Protein AF-A0A3D3NI13-F1 (afdb_monomer)

Nearest PDB structures (foldseek):
  4c48-assembly1_A-2  TM=9.267E-01  e=9.816E-11  Escherichia coli K-12
  5enq-assembly1_B  TM=9.379E-01  e=1.480E-10  Escherichia coli K-12
  6zoa-assembly1_B  TM=9.502E-01  e=2.085E-10  Escherichia coli K-12
  5eno-assembly1_C  TM=9.251E-01  e=1.382E-10  Escherichia coli K-12
  7b8s-assembly1_B  TM=9.243E-01  e=1.291E-10  Escherichia coli K-12

Foldseek 3Di:
DKDKAFAVVLCVVVVHDPVLLVVLLDVQQAQDQPAKDQPPPDDPPRPDIGRDGDDHGDDDQVSQQQRWSDQDPVRDTDGSVRGIDMDDDDPDPPDFDDDPNDTDDD

Structure (mmCIF, N/CA/C/O backbone):
data_AF-A0A3D3NI13-F1
#
_entry.id   AF-A0A3D3NI13-F1
#
loop_
_atom_site.group_PDB
_atom_site.id
_atom_site.type_symbol
_atom_site.label_atom_id
_atom_site.label_alt_id
_atom_site.label_comp_id
_atom_site.label_asym_id
_atom_site.label_entity_id
_atom_site.label_seq_id
_atom_site.pdbx_PDB_ins_code
_atom_site.Cartn_x
_atom_site.Cartn_y
_atom_site.Cartn_z
_atom_site.occupancy
_atom_site.B_iso_or_equiv
_atom_site.auth_seq_id
_atom_site.auth_comp_id
_atom_site.auth_asym_id
_atom_site.auth_atom_id
_atom_site.pdbx_PDB_model_num
ATOM 1 N N . ALA A 1 1 ? 14.175 -2.062 7.062 1.00 68.06 1 ALA A N 1
ATOM 2 C CA . ALA A 1 1 ? 13.181 -1.159 6.443 1.00 68.06 1 ALA A CA 1
ATOM 3 C C . ALA A 1 1 ? 12.490 -1.888 5.295 1.00 68.06 1 ALA A C 1
ATOM 5 O O . ALA A 1 1 ? 13.132 -2.713 4.651 1.00 68.06 1 ALA A O 1
ATOM 6 N N . MET A 1 2 ? 11.207 -1.613 5.044 1.00 80.44 2 MET A N 1
ATOM 7 C CA . MET A 1 2 ? 10.461 -2.248 3.951 1.00 80.44 2 MET A CA 1
ATOM 8 C C . MET A 1 2 ? 10.820 -1.600 2.608 1.00 80.44 2 MET A C 1
ATOM 10 O O . MET A 1 2 ? 10.839 -0.373 2.498 1.00 80.44 2 MET A O 1
ATOM 14 N N . ARG A 1 3 ? 11.123 -2.413 1.592 1.00 83.12 3 ARG A N 1
ATOM 15 C CA . ARG A 1 3 ? 11.368 -1.960 0.216 1.00 83.12 3 ARG A CA 1
ATOM 16 C C . ARG A 1 3 ? 10.257 -2.460 -0.692 1.00 83.12 3 ARG A C 1
ATOM 18 O O . ARG A 1 3 ? 9.932 -3.642 -0.652 1.00 83.12 3 ARG A O 1
ATOM 25 N N . LEU A 1 4 ? 9.710 -1.567 -1.516 1.00 86.50 4 LEU A N 1
ATOM 26 C CA . LEU A 1 4 ? 8.738 -1.889 -2.559 1.00 86.50 4 LEU A CA 1
ATOM 27 C C . LEU A 1 4 ? 9.385 -1.646 -3.926 1.00 86.50 4 LEU A C 1
ATOM 29 O O . LEU A 1 4 ? 9.646 -0.506 -4.305 1.00 86.50 4 LEU A O 1
ATOM 33 N N . TRP A 1 5 ? 9.630 -2.722 -4.663 1.00 90.38 5 TRP A N 1
ATOM 34 C CA . TRP A 1 5 ? 10.131 -2.706 -6.032 1.00 90.38 5 TRP A CA 1
ATOM 35 C C . TRP A 1 5 ? 8.953 -2.834 -6.994 1.00 90.38 5 TRP A C 1
ATOM 37 O O . TRP A 1 5 ? 8.425 -3.926 -7.203 1.00 90.38 5 TRP A O 1
ATOM 47 N N . VAL A 1 6 ? 8.507 -1.712 -7.550 1.00 90.88 6 VAL A N 1
ATOM 48 C CA . VAL A 1 6 ? 7.362 -1.675 -8.470 1.00 90.88 6 VAL A CA 1
ATOM 49 C C . VAL A 1 6 ? 7.698 -2.289 -9.832 1.00 90.88 6 VAL A C 1
ATOM 51 O O . VAL A 1 6 ? 8.834 -2.212 -10.293 1.00 90.88 6 VAL A O 1
ATOM 54 N N . LYS A 1 7 ? 6.692 -2.879 -10.481 1.00 92.88 7 LYS A N 1
ATOM 55 C CA . LYS A 1 7 ? 6.740 -3.455 -11.830 1.00 92.88 7 LYS A CA 1
ATOM 56 C C . LYS A 1 7 ? 6.063 -2.487 -12.814 1.00 92.88 7 LYS A C 1
ATOM 58 O O . LYS A 1 7 ? 4.831 -2.457 -12.868 1.00 92.88 7 LYS A O 1
ATOM 63 N N . PRO A 1 8 ? 6.815 -1.659 -13.567 1.00 90.31 8 PRO A N 1
ATOM 64 C CA . PRO A 1 8 ? 6.231 -0.600 -14.398 1.00 90.31 8 PRO A CA 1
ATOM 65 C C . PRO A 1 8 ? 5.269 -1.121 -15.473 1.00 90.31 8 PRO A C 1
ATOM 67 O O . PRO A 1 8 ? 4.284 -0.465 -15.801 1.00 90.31 8 PRO A O 1
ATOM 70 N N . ASP A 1 9 ? 5.523 -2.323 -15.986 1.00 92.00 9 ASP A N 1
ATOM 71 C CA . ASP A 1 9 ? 4.677 -3.020 -16.951 1.00 92.00 9 ASP A CA 1
ATOM 72 C C . ASP A 1 9 ? 3.284 -3.344 -16.385 1.00 92.00 9 ASP A C 1
ATOM 74 O O . ASP A 1 9 ? 2.281 -3.161 -17.073 1.00 92.00 9 ASP A O 1
ATOM 78 N N . GLN A 1 10 ? 3.205 -3.786 -15.126 1.00 91.69 10 GLN A N 1
ATOM 79 C CA . GLN A 1 10 ? 1.933 -4.090 -14.458 1.00 91.69 10 GLN A CA 1
ATOM 80 C C . GLN A 1 10 ? 1.170 -2.815 -14.103 1.00 91.69 10 GLN A C 1
ATOM 82 O O . GLN A 1 10 ? -0.046 -2.752 -14.272 1.00 91.69 10 GLN A O 1
ATOM 87 N N . LEU A 1 11 ? 1.892 -1.776 -13.676 1.00 90.81 11 LEU A N 1
ATOM 88 C CA . LEU A 1 11 ? 1.310 -0.464 -13.401 1.00 90.81 11 LEU A CA 1
ATOM 89 C C . LEU A 1 11 ? 0.656 0.142 -14.643 1.00 90.81 11 LEU A C 1
ATOM 91 O O . LEU A 1 11 ? -0.481 0.602 -14.566 1.00 90.81 11 LEU A O 1
ATOM 95 N N . ALA A 1 12 ? 1.331 0.076 -15.793 1.00 90.12 12 ALA A N 1
ATOM 96 C CA . ALA A 1 12 ? 0.781 0.558 -17.056 1.00 90.12 12 ALA A CA 1
ATOM 97 C C . ALA A 1 12 ? -0.466 -0.235 -17.485 1.00 90.12 12 ALA A C 1
ATOM 99 O O . ALA A 1 12 ? -1.458 0.361 -17.896 1.00 90.12 12 ALA A O 1
ATOM 100 N N . LYS A 1 13 ? -0.453 -1.569 -17.343 1.00 89.31 13 LYS A N 1
ATOM 101 C CA . LYS A 1 13 ? -1.596 -2.436 -17.693 1.00 89.31 13 LYS A CA 1
ATOM 102 C C . LYS A 1 13 ? -2.833 -2.182 -16.837 1.00 89.31 13 LYS A C 1
ATOM 104 O O . LYS A 1 13 ? -3.947 -2.250 -17.342 1.00 89.31 13 LYS A O 1
ATOM 109 N N . LEU A 1 14 ? -2.635 -1.911 -15.550 1.00 88.00 14 LEU A N 1
ATOM 110 C CA . LEU A 1 14 ? -3.718 -1.696 -14.587 1.00 88.00 14 LEU A CA 1
ATOM 111 C C . LEU A 1 14 ? -4.068 -0.211 -14.416 1.00 88.00 14 LEU A C 1
ATOM 113 O O . LEU A 1 14 ? -4.935 0.128 -13.610 1.00 88.00 14 LEU A O 1
ATOM 117 N N . ASN A 1 15 ? -3.408 0.673 -15.172 1.00 89.00 15 ASN A N 1
ATOM 118 C CA . ASN A 1 15 ? -3.535 2.122 -15.064 1.00 89.00 15 ASN A CA 1
ATOM 119 C C . ASN A 1 15 ? -3.410 2.596 -13.601 1.00 89.00 15 ASN A C 1
ATOM 121 O O . ASN A 1 15 ? -4.292 3.274 -13.070 1.00 89.00 15 ASN A O 1
ATOM 125 N N . ILE A 1 16 ? -2.360 2.132 -12.919 1.00 89.75 16 ILE A N 1
ATOM 126 C CA . ILE A 1 16 ? -2.041 2.480 -11.529 1.00 89.75 16 ILE A CA 1
ATOM 127 C C . ILE A 1 16 ? -0.825 3.391 -11.527 1.00 89.75 16 ILE A C 1
ATOM 129 O O . ILE A 1 16 ? 0.204 3.082 -12.128 1.00 89.75 16 ILE A O 1
ATOM 133 N N . THR A 1 17 ? -0.926 4.503 -10.809 1.00 90.50 17 THR A N 1
ATOM 134 C CA . THR A 1 17 ? 0.165 5.469 -10.690 1.00 90.50 17 THR A CA 1
ATOM 135 C C . THR A 1 17 ? 0.981 5.269 -9.408 1.00 90.50 17 THR A C 1
ATOM 137 O O . THR A 1 17 ? 0.510 4.718 -8.414 1.00 90.50 17 THR A O 1
ATOM 140 N N . ILE A 1 18 ? 2.232 5.741 -9.399 1.00 89.44 18 ILE A N 1
ATOM 141 C CA . ILE A 1 18 ? 3.093 5.689 -8.203 1.00 89.44 18 ILE A CA 1
ATOM 142 C C . ILE A 1 18 ? 2.472 6.425 -6.995 1.00 89.44 18 ILE A C 1
ATOM 144 O O . ILE A 1 18 ? 2.513 5.865 -5.897 1.00 89.44 18 ILE A O 1
ATOM 148 N N . PRO A 1 19 ? 1.861 7.621 -7.146 1.00 90.75 19 PRO A N 1
ATOM 149 C CA . PRO A 1 19 ? 1.190 8.295 -6.035 1.00 90.75 19 PRO A CA 1
ATOM 150 C C . PRO A 1 19 ? 0.066 7.472 -5.398 1.00 90.75 19 PRO A C 1
ATOM 152 O O . PRO A 1 19 ? -0.090 7.515 -4.180 1.00 90.75 19 PRO A O 1
ATOM 155 N N . GLU A 1 20 ? -0.682 6.685 -6.178 1.00 89.12 20 GLU A N 1
ATOM 156 C CA . GLU A 1 20 ? -1.719 5.798 -5.632 1.00 89.12 20 GLU A CA 1
ATOM 157 C C . GLU A 1 20 ? -1.128 4.730 -4.709 1.00 89.12 20 GLU A C 1
ATOM 159 O O . GLU A 1 20 ? -1.668 4.485 -3.633 1.00 89.12 20 GLU A O 1
ATOM 164 N N . ILE A 1 21 ? 0.016 4.147 -5.079 1.00 89.44 21 ILE A N 1
ATOM 165 C CA . ILE A 1 21 ? 0.709 3.154 -4.246 1.00 89.44 21 ILE A CA 1
ATOM 166 C C . ILE A 1 21 ? 1.177 3.787 -2.937 1.00 89.44 21 ILE A C 1
ATOM 168 O O . ILE A 1 21 ? 0.968 3.222 -1.866 1.00 89.44 21 ILE A O 1
ATOM 172 N N . ILE A 1 22 ? 1.788 4.972 -3.013 1.00 88.56 22 ILE A N 1
ATOM 173 C CA . ILE A 1 22 ? 2.272 5.695 -1.831 1.00 88.56 22 ILE A CA 1
ATOM 174 C C . ILE A 1 22 ? 1.106 6.018 -0.891 1.00 88.56 22 ILE A C 1
ATOM 176 O O . ILE A 1 22 ? 1.202 5.770 0.311 1.00 88.56 22 ILE A O 1
ATOM 180 N N . ASN A 1 23 ? -0.006 6.521 -1.431 1.00 89.69 23 ASN A N 1
ATOM 181 C CA . ASN A 1 23 ? -1.198 6.824 -0.644 1.00 89.69 23 ASN A CA 1
ATOM 182 C C . ASN A 1 23 ? -1.784 5.569 0.004 1.00 89.69 23 ASN A C 1
ATOM 184 O O . ASN A 1 23 ? -2.018 5.571 1.208 1.00 89.69 23 ASN A O 1
ATOM 188 N N . ALA A 1 24 ? -1.955 4.483 -0.751 1.00 89.00 24 ALA A N 1
ATOM 189 C CA . ALA A 1 24 ? -2.491 3.234 -0.220 1.00 89.00 24 ALA A CA 1
ATOM 190 C C . ALA A 1 24 ? -1.633 2.678 0.925 1.00 89.00 24 ALA A C 1
ATOM 192 O O . ALA A 1 24 ? -2.173 2.282 1.960 1.00 89.00 24 ALA A O 1
ATOM 193 N N . VAL A 1 25 ? -0.304 2.709 0.772 1.00 87.31 25 VAL A N 1
ATOM 194 C CA . VAL A 1 25 ? 0.626 2.296 1.828 1.00 87.31 25 VAL A CA 1
ATOM 195 C C . VAL A 1 25 ? 0.498 3.203 3.046 1.00 87.31 25 VAL A C 1
ATOM 197 O O . VAL A 1 25 ? 0.366 2.692 4.150 1.00 87.31 25 VAL A O 1
ATOM 200 N N . ASN A 1 26 ? 0.478 4.524 2.880 1.00 84.94 26 ASN A N 1
ATOM 201 C CA . ASN A 1 26 ? 0.363 5.446 4.012 1.00 84.94 26 ASN A CA 1
ATOM 202 C C . ASN A 1 26 ? -0.971 5.309 4.760 1.00 84.94 26 ASN A C 1
ATOM 204 O O . ASN A 1 26 ? -0.990 5.382 5.985 1.00 84.94 26 ASN A O 1
ATOM 208 N N . THR A 1 27 ? -2.077 5.088 4.046 1.00 83.62 27 THR A N 1
ATOM 209 C CA . THR A 1 27 ? -3.408 4.946 4.649 1.00 83.62 27 THR A CA 1
ATOM 210 C C . THR A 1 27 ? -3.578 3.617 5.384 1.00 83.62 27 THR A C 1
ATOM 212 O O . THR A 1 27 ? -4.183 3.593 6.451 1.00 83.62 27 THR A O 1
ATOM 215 N N . GLN A 1 28 ? -3.053 2.515 4.841 1.00 83.38 28 GLN A N 1
ATOM 216 C CA . GLN A 1 28 ? -3.232 1.175 5.422 1.00 83.38 28 GLN A CA 1
ATOM 217 C C . GLN A 1 28 ? -2.097 0.762 6.370 1.00 83.38 28 GLN A C 1
ATOM 219 O O . GLN A 1 28 ? -2.264 -0.168 7.151 1.00 83.38 28 GLN A O 1
ATOM 224 N N . ASN A 1 29 ? -0.965 1.470 6.353 1.00 79.75 29 ASN A N 1
ATOM 225 C CA . ASN A 1 29 ? 0.130 1.326 7.315 1.00 79.75 29 ASN A CA 1
ATOM 226 C C . ASN A 1 29 ? 0.090 2.430 8.393 1.00 79.75 29 ASN A C 1
ATOM 228 O O . ASN A 1 29 ? 1.126 2.961 8.806 1.00 79.75 29 ASN A O 1
ATOM 232 N N . ALA A 1 30 ? -1.110 2.824 8.815 1.00 69.12 30 ALA A N 1
ATOM 233 C CA . ALA A 1 30 ? -1.319 3.847 9.830 1.00 69.12 30 ALA A CA 1
ATOM 234 C C . ALA A 1 30 ? -1.590 3.219 11.202 1.00 69.12 30 ALA A C 1
ATOM 236 O O . ALA A 1 30 ? -2.259 2.196 11.318 1.00 69.12 30 ALA A O 1
ATOM 237 N N . VAL A 1 31 ? -1.093 3.860 12.262 1.00 60.06 31 VAL A N 1
ATOM 238 C CA . VAL A 1 31 ? -1.485 3.518 13.634 1.00 60.06 31 VAL A CA 1
ATOM 239 C C . VAL A 1 31 ? -2.734 4.319 13.955 1.00 60.06 31 VAL A C 1
ATOM 241 O O . VAL A 1 31 ? -2.638 5.506 14.260 1.00 60.06 31 VAL A O 1
ATOM 244 N N . ASN A 1 32 ? -3.896 3.680 13.891 1.00 60.22 32 ASN A N 1
ATOM 245 C CA . ASN A 1 32 ? -5.132 4.302 14.347 1.00 60.22 32 ASN A CA 1
ATOM 246 C C . ASN A 1 32 ? -5.341 3.947 15.824 1.00 60.22 32 ASN A C 1
ATOM 248 O O . ASN A 1 32 ? -5.490 2.773 16.145 1.00 60.22 32 ASN A O 1
ATOM 252 N N . PRO A 1 33 ? -5.343 4.901 16.764 1.00 58.91 33 PRO A N 1
ATOM 253 C CA . PRO A 1 33 ? -5.741 4.592 18.130 1.00 58.91 33 PRO A CA 1
ATOM 254 C C . PRO A 1 33 ? -7.240 4.249 18.146 1.00 58.91 33 PRO A C 1
ATOM 256 O O . PRO A 1 33 ? -8.071 5.092 17.826 1.00 58.91 33 PRO A O 1
ATOM 259 N N . ALA A 1 34 ? -7.594 3.014 18.515 1.00 60.28 34 ALA A N 1
ATOM 260 C CA . ALA A 1 34 ? -8.995 2.578 18.616 1.00 60.28 34 ALA A CA 1
ATOM 261 C C . ALA A 1 34 ? -9.672 2.967 19.946 1.00 60.28 34 ALA A C 1
ATOM 263 O O . ALA A 1 34 ? -10.841 2.654 20.159 1.00 60.28 34 ALA A O 1
ATOM 264 N N . GLY A 1 35 ? -8.964 3.682 20.824 1.00 60.53 35 GLY A N 1
ATOM 265 C CA . GLY A 1 35 ? -9.500 4.155 22.096 1.00 60.53 35 GLY A CA 1
ATOM 266 C C . GLY A 1 35 ? -9.758 3.032 23.103 1.00 60.53 35 GLY A C 1
ATOM 267 O O . GLY A 1 35 ? -9.189 1.941 23.043 1.00 60.53 35 GLY A O 1
ATOM 268 N N . THR A 1 36 ? -10.607 3.327 24.077 1.00 60.78 36 THR A N 1
ATOM 269 C CA . THR A 1 36 ? -10.948 2.443 25.196 1.00 60.78 36 THR A CA 1
ATOM 270 C C . THR A 1 36 ? -12.462 2.317 25.291 1.00 60.78 36 THR A C 1
ATOM 272 O O . THR A 1 36 ? -13.160 3.325 25.384 1.00 60.78 36 THR A O 1
ATOM 275 N N . ILE A 1 37 ? -12.976 1.087 25.292 1.00 64.12 37 ILE A N 1
ATOM 276 C CA . ILE A 1 37 ? -14.385 0.807 25.585 1.00 64.12 37 ILE A CA 1
ATOM 277 C C . ILE A 1 37 ? -14.552 0.876 27.103 1.00 64.12 37 ILE A C 1
ATOM 279 O O . ILE A 1 37 ? -13.851 0.173 27.829 1.00 64.12 37 ILE A O 1
ATOM 283 N N . GLY A 1 38 ? -15.469 1.722 27.576 1.00 58.41 38 GLY A N 1
ATOM 284 C CA . GLY A 1 38 ? -15.735 1.896 29.007 1.00 58.41 38 GLY A CA 1
ATOM 285 C C . GLY A 1 38 ? -14.948 3.024 29.688 1.00 58.41 38 GLY A C 1
ATOM 286 O O . GLY A 1 38 ? -14.980 3.113 30.908 1.00 58.41 38 GLY A O 1
ATOM 287 N N . ALA A 1 39 ? -14.245 3.884 28.938 1.00 58.22 39 ALA A N 1
ATOM 288 C CA . ALA A 1 39 ? -13.629 5.087 29.508 1.00 58.22 39 ALA A CA 1
ATOM 289 C C . ALA A 1 39 ? -14.649 6.220 29.658 1.00 58.22 39 ALA A C 1
ATOM 291 O O . ALA A 1 39 ? -15.501 6.394 28.788 1.00 58.22 39 ALA A O 1
ATOM 292 N N . GLU A 1 40 ? -14.544 6.981 30.750 1.00 61.03 40 GLU A N 1
ATOM 293 C CA . GLU A 1 40 ? -15.465 8.073 31.067 1.00 61.03 40 GLU A CA 1
ATOM 294 C C . GLU A 1 40 ? -15.634 9.074 29.909 1.00 61.03 40 GLU A C 1
ATOM 296 O O . GLU A 1 40 ? -14.660 9.386 29.215 1.00 61.03 40 GLU A O 1
ATOM 301 N N . PRO A 1 41 ? -16.850 9.626 29.722 1.00 59.44 41 PRO A N 1
ATOM 302 C CA . PRO A 1 41 ? -18.048 9.465 30.560 1.00 59.44 41 PRO A CA 1
ATOM 303 C C . PRO A 1 41 ? -18.867 8.204 30.215 1.00 59.44 41 PRO A C 1
ATOM 305 O O . PRO A 1 41 ? -19.264 8.007 29.068 1.00 59.44 41 PRO A O 1
ATOM 308 N N . VAL A 1 42 ? -19.167 7.369 31.221 1.00 65.06 42 VAL A N 1
ATOM 309 C CA . VAL A 1 42 ? -19.947 6.121 31.077 1.00 65.06 42 VAL A CA 1
ATOM 310 C C . VAL A 1 42 ? -21.099 6.043 32.085 1.00 65.06 42 VAL A C 1
ATOM 312 O O . VAL A 1 42 ? -21.021 6.666 33.144 1.00 65.06 42 VAL A O 1
ATOM 315 N N . PRO A 1 43 ? -22.180 5.295 31.787 1.00 69.75 43 PRO A N 1
ATOM 316 C CA . PRO A 1 43 ? -23.275 5.083 32.728 1.00 69.75 43 PRO A CA 1
ATOM 317 C C . PRO A 1 43 ? -22.802 4.398 34.027 1.00 69.75 43 PRO A C 1
ATOM 319 O O . PRO A 1 43 ? -21.912 3.544 33.976 1.00 69.75 43 PRO A O 1
ATOM 322 N 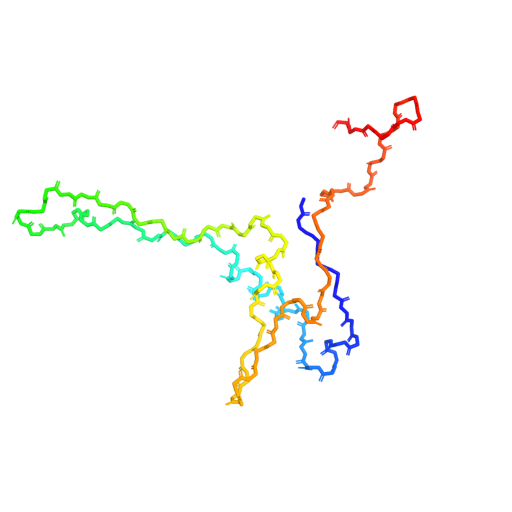N . PRO A 1 44 ? -23.404 4.718 35.188 1.00 60.97 44 PRO A N 1
ATOM 323 C CA . PRO A 1 44 ? -23.094 4.042 36.446 1.00 60.97 44 PRO A CA 1
ATOM 324 C C . PRO A 1 44 ? -23.376 2.532 36.337 1.00 60.97 44 PRO A C 1
ATOM 326 O O . PRO A 1 44 ? -24.465 2.135 35.927 1.00 60.97 44 PRO A O 1
ATOM 329 N N . GLY A 1 45 ? -22.389 1.701 36.696 1.00 66.50 45 GLY A N 1
ATOM 330 C CA . GLY A 1 45 ? -22.452 0.232 36.598 1.00 66.50 45 GLY A CA 1
ATOM 331 C C . GLY A 1 45 ? -21.437 -0.409 35.639 1.00 66.50 45 GLY A C 1
ATOM 332 O O . GLY A 1 45 ? -21.365 -1.632 35.564 1.00 66.50 45 GLY A O 1
ATOM 333 N N . GLN A 1 46 ? -20.635 0.384 34.920 1.00 59.06 46 GLN A N 1
ATOM 334 C CA . GLN A 1 46 ? -19.553 -0.128 34.075 1.00 59.06 46 GLN A CA 1
ATOM 335 C C . GLN A 1 46 ? -18.283 -0.401 34.912 1.00 59.06 46 GLN A C 1
ATOM 337 O O . GLN A 1 46 ? -17.518 0.514 35.193 1.00 59.06 46 GLN A O 1
ATOM 342 N N . GLU A 1 47 ? -18.049 -1.658 35.308 1.00 62.69 47 GLU A N 1
ATOM 343 C CA . GLU A 1 47 ? -16.888 -2.063 36.136 1.00 62.69 47 GLU A CA 1
ATOM 344 C C . GLU A 1 47 ? -15.609 -2.364 35.332 1.00 62.69 47 GLU A C 1
ATOM 346 O O . GLU A 1 47 ? -14.518 -2.441 35.898 1.00 62.69 47 GLU A O 1
ATOM 351 N N . TYR A 1 48 ? -15.722 -2.530 34.009 1.00 57.56 48 TYR A N 1
ATOM 352 C CA . TYR A 1 48 ? -14.614 -2.962 33.156 1.00 57.56 48 TYR A CA 1
ATOM 353 C C . TYR A 1 48 ? -14.325 -1.978 32.020 1.00 57.56 48 TYR A C 1
ATOM 355 O O . TYR A 1 48 ? -15.199 -1.670 31.201 1.00 57.56 48 TYR A O 1
ATOM 363 N N . THR A 1 49 ? -13.057 -1.568 31.939 1.00 58.47 49 THR A N 1
ATOM 364 C CA . THR A 1 49 ? -12.485 -0.789 30.835 1.00 58.47 49 THR A CA 1
ATOM 365 C C . THR A 1 49 ? -11.621 -1.702 29.973 1.00 58.47 49 THR A C 1
ATOM 367 O O . THR A 1 49 ? -10.638 -2.270 30.452 1.00 58.47 49 THR A O 1
ATOM 370 N N . TYR A 1 50 ? -11.946 -1.821 28.687 1.00 64.75 50 TYR A N 1
ATOM 371 C CA . TYR A 1 50 ? -11.155 -2.590 27.726 1.00 64.75 50 TYR A CA 1
ATOM 372 C C . TYR A 1 50 ? -10.444 -1.645 26.760 1.00 64.75 50 TYR A C 1
ATOM 374 O O . TYR A 1 50 ? -11.074 -0.859 26.053 1.00 64.75 50 TYR A O 1
ATOM 382 N N . ALA A 1 51 ? -9.116 -1.733 26.697 1.00 61.72 51 ALA A N 1
ATOM 383 C CA . ALA A 1 51 ? -8.345 -1.036 25.675 1.00 61.72 51 ALA A CA 1
ATOM 384 C C . ALA A 1 51 ? -8.543 -1.729 24.324 1.00 61.72 51 ALA A C 1
ATOM 386 O O . ALA A 1 51 ? -8.173 -2.894 24.159 1.00 61.72 51 ALA A O 1
ATOM 387 N N . VAL A 1 52 ? -9.107 -1.012 23.352 1.00 61.16 52 VAL A N 1
ATOM 388 C CA . VAL A 1 52 ? -9.224 -1.522 21.989 1.00 61.16 52 VAL A CA 1
ATOM 389 C C . VAL A 1 52 ? -7.901 -1.263 21.293 1.00 61.16 52 VAL A C 1
ATOM 391 O O . VAL A 1 52 ? -7.440 -0.128 21.173 1.00 61.16 52 VAL A O 1
ATOM 394 N N . ARG A 1 53 ? -7.263 -2.335 20.831 1.00 59.41 53 ARG A N 1
ATOM 395 C CA . ARG A 1 53 ? -6.074 -2.234 19.987 1.00 59.41 53 ARG A CA 1
ATOM 396 C C . ARG A 1 53 ? -6.527 -2.273 18.536 1.00 59.41 53 ARG A C 1
ATOM 398 O O . ARG A 1 53 ? -7.070 -3.283 18.100 1.00 59.41 53 ARG A O 1
ATOM 405 N N . ALA A 1 54 ? -6.312 -1.188 17.797 1.00 61.72 54 ALA A N 1
ATOM 406 C CA . ALA A 1 54 ? -6.393 -1.268 16.345 1.00 61.72 54 ALA A CA 1
ATOM 407 C C . ALA A 1 54 ? -5.141 -1.955 15.800 1.00 61.72 54 ALA A C 1
ATOM 409 O O . ALA A 1 54 ? -4.095 -1.991 16.458 1.00 61.72 54 ALA A O 1
ATOM 410 N N . GLN A 1 55 ? -5.249 -2.456 14.575 1.00 60.19 55 GLN A N 1
ATOM 411 C CA . GLN A 1 55 ? -4.099 -2.948 13.836 1.00 60.19 55 GLN A CA 1
ATOM 412 C C . GLN A 1 55 ? -3.083 -1.806 13.679 1.00 60.19 55 GLN A C 1
ATOM 414 O O . GLN A 1 55 ? -3.420 -0.722 13.207 1.00 60.19 55 GLN A O 1
ATOM 419 N N . GLY A 1 56 ? -1.872 -2.029 14.193 1.00 65.06 56 GLY A N 1
ATOM 420 C CA . GLY A 1 56 ? -0.780 -1.061 14.151 1.00 65.06 56 GLY A CA 1
ATOM 421 C C . GLY A 1 56 ? -0.088 -1.031 12.789 1.00 65.06 56 GLY A C 1
ATOM 422 O O . GLY A 1 56 ? -0.633 -1.486 11.784 1.00 65.06 56 GLY A O 1
ATOM 423 N N . ARG A 1 57 ? 1.150 -0.520 12.761 1.00 69.00 57 ARG A N 1
ATOM 424 C CA . ARG A 1 57 ? 1.981 -0.584 11.550 1.00 69.00 57 ARG A CA 1
ATOM 425 C C . ARG A 1 57 ? 2.162 -2.037 11.124 1.00 69.00 57 ARG A C 1
ATOM 427 O O . ARG A 1 57 ? 2.341 -2.914 11.963 1.00 69.00 57 ARG A O 1
ATOM 434 N N . LEU A 1 58 ? 2.141 -2.265 9.820 1.00 74.06 58 LEU A N 1
ATOM 435 C CA . LEU A 1 58 ? 2.418 -3.562 9.228 1.00 74.06 58 LEU A CA 1
ATOM 436 C C . LEU A 1 58 ? 3.899 -3.887 9.464 1.00 74.06 58 LEU A C 1
ATOM 438 O O . LEU A 1 58 ? 4.775 -3.055 9.215 1.00 74.06 58 LEU A O 1
ATOM 442 N N . GLU A 1 59 ? 4.176 -5.088 9.963 1.00 70.50 59 GLU A N 1
ATOM 443 C CA . GLU A 1 59 ? 5.538 -5.528 10.300 1.00 70.50 59 GLU A CA 1
ATOM 444 C C . GLU A 1 59 ? 6.081 -6.534 9.275 1.00 70.50 59 GLU A C 1
ATOM 446 O O . GLU A 1 59 ? 7.284 -6.565 9.007 1.00 70.50 59 GLU A O 1
ATOM 451 N N . ASN A 1 60 ? 5.187 -7.301 8.640 1.00 79.69 60 ASN A N 1
ATOM 452 C CA . ASN A 1 60 ? 5.536 -8.415 7.762 1.00 79.69 60 ASN A CA 1
ATOM 453 C C . ASN A 1 60 ? 5.372 -8.069 6.280 1.00 79.69 60 ASN A C 1
ATOM 455 O O . ASN A 1 60 ? 4.476 -7.318 5.891 1.00 79.69 60 ASN A O 1
ATOM 459 N N . VAL A 1 61 ? 6.201 -8.676 5.428 1.00 82.19 61 VAL A N 1
ATOM 460 C CA . VAL A 1 61 ? 6.145 -8.511 3.963 1.00 82.19 61 VAL A CA 1
ATOM 461 C C . VAL A 1 61 ? 4.780 -8.931 3.417 1.00 82.19 61 VAL A C 1
ATOM 463 O O . VAL A 1 61 ? 4.218 -8.273 2.543 1.00 82.19 61 VAL A O 1
ATOM 466 N N . GLU A 1 62 ? 4.224 -10.004 3.970 1.00 83.38 62 GLU A N 1
ATOM 467 C CA . GLU A 1 62 ? 2.932 -10.570 3.600 1.00 83.38 62 GLU A CA 1
ATOM 468 C C . GLU A 1 62 ? 1.796 -9.575 3.834 1.00 83.38 62 GLU A C 1
ATOM 470 O O . GLU A 1 62 ? 0.844 -9.525 3.057 1.00 83.38 62 GLU A O 1
ATOM 475 N N . ASP A 1 63 ? 1.899 -8.765 4.885 1.00 83.12 63 ASP A N 1
ATOM 476 C CA . ASP A 1 63 ? 0.875 -7.789 5.238 1.00 83.12 63 ASP A CA 1
ATOM 477 C C . ASP A 1 63 ? 0.952 -6.553 4.339 1.00 83.12 63 ASP A C 1
ATOM 479 O O . ASP A 1 63 ? -0.081 -6.073 3.874 1.00 83.12 63 ASP A O 1
ATOM 483 N N . PHE A 1 64 ? 2.161 -6.116 3.967 1.00 84.62 64 PHE A N 1
ATOM 484 C CA . PHE A 1 64 ? 2.332 -5.107 2.916 1.00 84.62 64 PHE A CA 1
ATOM 485 C C . PHE A 1 64 ? 1.804 -5.587 1.561 1.00 84.62 64 PHE A C 1
ATOM 487 O O . PHE A 1 64 ? 1.236 -4.800 0.807 1.00 84.62 64 PHE A O 1
ATOM 494 N N . GLY A 1 65 ? 1.937 -6.879 1.257 1.00 86.38 65 GLY A N 1
ATOM 495 C CA . GLY A 1 65 ? 1.437 -7.437 0.003 1.00 86.38 65 GLY A CA 1
ATOM 496 C C . GLY A 1 65 ? -0.079 -7.450 -0.103 1.00 86.38 65 GLY A C 1
ATOM 497 O O . GLY A 1 65 ? -0.602 -7.370 -1.211 1.00 86.38 65 GLY A O 1
ATOM 498 N N . LYS A 1 66 ? -0.786 -7.492 1.029 1.00 88.88 66 LYS A N 1
ATOM 499 C CA . LYS A 1 66 ? -2.254 -7.461 1.085 1.00 88.88 66 LYS A CA 1
ATOM 500 C C . LYS A 1 66 ? -2.839 -6.055 0.963 1.00 88.88 66 LYS A C 1
ATOM 502 O O . LYS A 1 66 ? -4.056 -5.951 0.823 1.00 88.88 66 LYS A O 1
ATOM 507 N N . ILE A 1 67 ? -2.013 -5.004 1.001 1.00 89.06 67 ILE A N 1
ATOM 508 C CA . ILE A 1 67 ? -2.471 -3.617 0.858 1.00 89.06 67 ILE A CA 1
ATOM 509 C C . ILE A 1 67 ? -3.244 -3.484 -0.451 1.00 89.06 67 ILE A C 1
ATOM 511 O O . ILE A 1 67 ? -2.746 -3.820 -1.529 1.00 89.06 67 ILE A O 1
ATOM 515 N N . ILE A 1 68 ? -4.472 -2.992 -0.341 1.00 90.69 68 ILE A N 1
ATOM 516 C CA . ILE A 1 68 ? -5.381 -2.852 -1.474 1.00 90.69 68 ILE A CA 1
ATOM 517 C C . ILE A 1 68 ? -5.080 -1.532 -2.178 1.00 90.69 68 ILE A C 1
ATOM 519 O O . ILE A 1 68 ? -5.118 -0.475 -1.553 1.00 90.69 68 ILE A O 1
ATOM 523 N N . LEU A 1 69 ? -4.797 -1.595 -3.477 1.00 89.56 69 LEU A N 1
ATOM 524 C CA . LEU A 1 69 ? -4.594 -0.422 -4.325 1.00 89.56 69 LEU A CA 1
ATOM 525 C C . LEU A 1 69 ? -5.899 0.036 -4.966 1.00 89.56 69 LEU A C 1
ATOM 527 O O . LEU A 1 69 ? -6.178 1.229 -5.029 1.00 89.56 69 LEU A O 1
ATOM 531 N N . ARG A 1 70 ? -6.705 -0.916 -5.442 1.00 87.56 70 ARG A N 1
ATOM 532 C CA . ARG A 1 70 ? -7.978 -0.630 -6.101 1.00 87.56 70 ARG A CA 1
ATOM 533 C C . ARG A 1 70 ? -8.935 -1.800 -5.929 1.00 87.56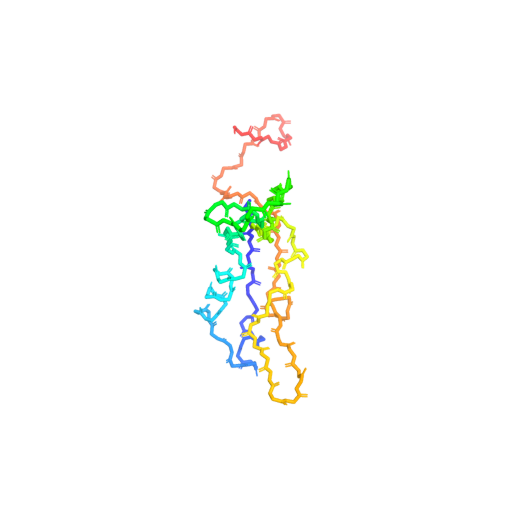 70 ARG A C 1
ATOM 535 O O . ARG A 1 70 ? -8.531 -2.949 -6.071 1.00 87.56 70 ARG A O 1
ATOM 542 N N . ALA A 1 71 ? -10.196 -1.496 -5.655 1.00 86.56 71 ALA A N 1
ATOM 543 C CA . ALA A 1 71 ? -11.294 -2.446 -5.765 1.00 86.56 71 ALA A CA 1
ATOM 544 C C . ALA A 1 71 ? -12.136 -2.033 -6.973 1.00 86.56 71 ALA A C 1
ATOM 546 O O . ALA A 1 71 ? -12.647 -0.913 -7.021 1.00 86.56 71 ALA A O 1
ATOM 547 N N . ASN A 1 72 ? -12.214 -2.901 -7.973 1.00 84.38 72 ASN A N 1
ATOM 548 C CA . ASN A 1 72 ? -12.985 -2.652 -9.179 1.00 84.38 72 ASN A CA 1
ATOM 549 C C . ASN A 1 72 ? -14.464 -3.028 -8.948 1.00 84.38 72 ASN A C 1
ATOM 551 O O . ASN A 1 72 ? -14.763 -3.889 -8.115 1.00 84.38 72 ASN A O 1
ATOM 555 N N . PRO A 1 73 ? -15.409 -2.423 -9.693 1.00 82.44 73 PRO A N 1
ATOM 556 C CA . PRO A 1 73 ? -16.842 -2.707 -9.548 1.00 82.44 73 PRO A CA 1
ATOM 557 C C . PRO A 1 73 ? -17.245 -4.158 -9.850 1.00 82.44 73 PRO A C 1
ATOM 559 O O . PRO A 1 73 ? -18.310 -4.598 -9.432 1.00 82.44 73 PRO A O 1
ATOM 562 N N . ASP A 1 74 ? -16.405 -4.900 -10.572 1.00 84.38 74 ASP 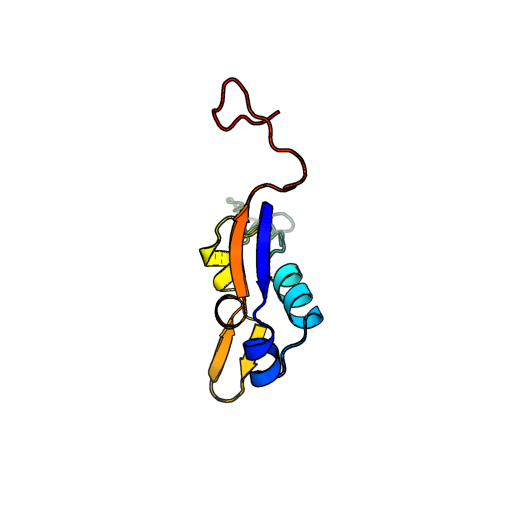A N 1
ATOM 563 C CA . ASP A 1 74 ? -16.582 -6.321 -10.886 1.00 84.38 74 ASP A CA 1
ATOM 564 C C . ASP A 1 74 ? -16.198 -7.258 -9.720 1.00 84.38 74 ASP A C 1
ATOM 566 O O . ASP A 1 74 ? -16.297 -8.477 -9.845 1.00 84.38 74 ASP A O 1
ATOM 570 N N . GLY A 1 75 ? -15.757 -6.703 -8.586 1.00 83.19 75 GLY A N 1
ATOM 571 C CA . GLY A 1 75 ? -15.305 -7.454 -7.416 1.00 83.19 75 GLY A CA 1
ATOM 572 C C . GLY A 1 75 ? -13.834 -7.871 -7.476 1.00 83.19 75 GLY A C 1
ATOM 573 O O . GLY A 1 75 ? -13.339 -8.476 -6.523 1.00 83.19 75 GLY A O 1
ATOM 574 N N . SER A 1 76 ? -13.110 -7.537 -8.549 1.00 86.31 76 SER A N 1
ATOM 575 C CA . SER A 1 76 ? -11.666 -7.751 -8.606 1.00 86.31 76 SER A CA 1
ATOM 576 C C . SER A 1 76 ? -10.932 -6.736 -7.725 1.00 86.31 76 SER A C 1
ATOM 578 O O . SER A 1 76 ? -11.273 -5.554 -7.659 1.00 86.31 76 SER A O 1
ATOM 580 N N . ILE A 1 77 ? -9.915 -7.206 -7.004 1.00 90.69 77 ILE A N 1
ATOM 581 C CA . ILE A 1 77 ? -9.126 -6.384 -6.085 1.00 90.69 77 ILE A CA 1
ATOM 582 C C . ILE A 1 77 ? -7.681 -6.437 -6.545 1.00 90.69 77 ILE A C 1
ATOM 584 O O . ILE A 1 77 ? -7.101 -7.517 -6.623 1.00 90.69 77 ILE A O 1
ATOM 588 N N . VAL A 1 78 ? -7.103 -5.270 -6.806 1.00 90.81 78 VAL A N 1
ATOM 589 C CA . VAL A 1 78 ? -5.680 -5.134 -7.088 1.00 90.81 78 VAL A CA 1
ATOM 590 C C . VAL A 1 78 ? -4.951 -4.823 -5.794 1.00 90.81 78 VAL A C 1
ATOM 592 O O . VAL A 1 78 ? -5.275 -3.858 -5.093 1.00 90.81 78 VAL A O 1
ATOM 595 N N . ARG A 1 79 ? -3.947 -5.635 -5.489 1.00 92.38 79 ARG A N 1
ATOM 596 C CA . ARG A 1 79 ? -3.098 -5.512 -4.309 1.00 92.38 79 ARG A CA 1
ATOM 597 C C . ARG A 1 79 ? -1.700 -5.044 -4.683 1.00 92.38 79 ARG A C 1
ATOM 599 O O . ARG A 1 79 ? -1.261 -5.157 -5.827 1.00 92.38 79 ARG A O 1
ATOM 606 N N . VAL A 1 80 ? -0.954 -4.571 -3.690 1.00 90.31 80 VAL A N 1
ATOM 607 C CA . VAL A 1 80 ? 0.460 -4.209 -3.867 1.00 90.31 80 VAL A CA 1
ATOM 608 C C . VAL A 1 80 ? 1.285 -5.400 -4.364 1.00 90.31 80 VAL A C 1
ATOM 610 O O . VAL A 1 80 ? 2.156 -5.205 -5.209 1.00 90.31 80 VAL A O 1
ATOM 613 N N . SER A 1 81 ? 0.980 -6.630 -3.930 1.00 90.94 81 SER A N 1
ATOM 614 C CA . SER A 1 81 ? 1.648 -7.852 -4.415 1.00 90.94 81 SER A CA 1
ATOM 615 C C . SER A 1 81 ? 1.572 -8.053 -5.930 1.00 90.94 81 SER A C 1
ATOM 617 O O . SER A 1 81 ? 2.460 -8.673 -6.522 1.00 90.94 81 SER A O 1
ATOM 619 N N . ASP A 1 82 ? 0.528 -7.525 -6.565 1.00 91.00 82 ASP A N 1
ATOM 620 C CA . ASP A 1 82 ? 0.269 -7.745 -7.987 1.00 91.00 82 ASP A CA 1
ATOM 621 C C . ASP A 1 82 ? 1.186 -6.859 -8.839 1.00 91.00 82 ASP A C 1
ATOM 623 O O . ASP A 1 82 ? 1.657 -7.255 -9.907 1.00 91.00 82 ASP A O 1
ATOM 627 N N . VAL A 1 83 ? 1.531 -5.682 -8.311 1.00 91.19 83 VAL A N 1
ATOM 628 C CA . VAL A 1 83 ? 2.284 -4.645 -9.027 1.00 91.19 83 VAL A CA 1
ATOM 629 C C . VAL A 1 83 ? 3.667 -4.358 -8.450 1.00 91.19 83 VAL A C 1
ATOM 631 O O . VAL A 1 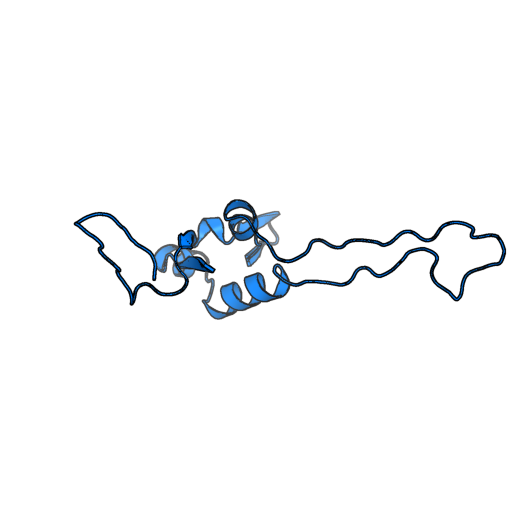83 ? 4.415 -3.577 -9.035 1.00 91.19 83 VAL A O 1
ATOM 634 N N . ALA A 1 84 ? 4.046 -4.969 -7.329 1.00 90.62 84 ALA A N 1
ATOM 635 C CA . ALA A 1 84 ? 5.341 -4.754 -6.698 1.00 90.62 84 ALA A CA 1
ATOM 636 C C . ALA A 1 84 ? 5.880 -6.017 -6.013 1.00 90.62 84 ALA A C 1
ATOM 638 O O . ALA A 1 84 ? 5.139 -6.866 -5.522 1.00 90.62 84 ALA A O 1
ATOM 639 N N . ARG A 1 85 ? 7.208 -6.130 -5.965 1.00 89.81 85 ARG A N 1
ATOM 640 C CA . ARG A 1 85 ? 7.935 -7.086 -5.126 1.00 89.81 85 ARG A CA 1
ATOM 641 C C . ARG A 1 85 ? 8.335 -6.388 -3.830 1.00 89.81 85 ARG A C 1
ATOM 643 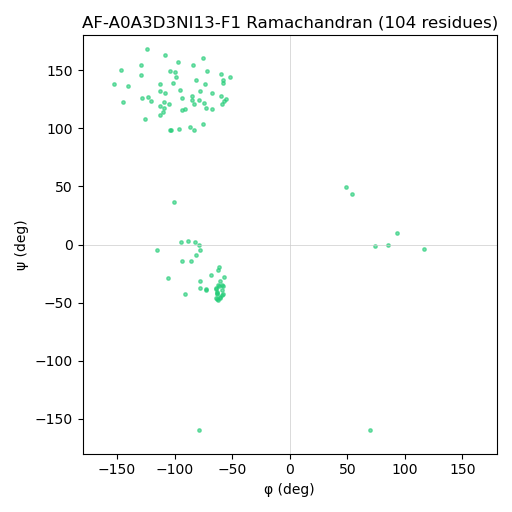O O . ARG A 1 85 ? 8.873 -5.286 -3.870 1.00 89.81 85 ARG A O 1
ATOM 650 N N . MET A 1 86 ? 8.099 -7.032 -2.694 1.00 87.31 86 MET A N 1
ATOM 651 C CA . MET A 1 86 ? 8.417 -6.480 -1.378 1.00 87.31 86 MET A CA 1
ATOM 652 C C . MET A 1 86 ? 9.526 -7.279 -0.717 1.00 87.31 86 MET A C 1
ATOM 654 O O . MET A 1 86 ? 9.530 -8.506 -0.785 1.00 87.31 86 MET A O 1
ATOM 658 N N . GLU A 1 87 ? 10.462 -6.580 -0.085 1.00 81.38 87 GLU A N 1
ATOM 659 C CA . GLU A 1 87 ? 11.571 -7.201 0.632 1.00 81.38 87 GLU A CA 1
ATOM 660 C C . GLU A 1 87 ? 11.870 -6.451 1.930 1.00 81.38 87 GLU A C 1
ATOM 662 O O . GLU A 1 87 ? 11.938 -5.216 1.967 1.00 81.38 87 GLU A O 1
ATOM 667 N N . LEU A 1 88 ? 12.099 -7.219 2.996 1.00 72.81 88 LEU A N 1
ATOM 668 C CA . LEU A 1 88 ? 12.717 -6.729 4.223 1.00 72.81 88 LEU A CA 1
ATOM 669 C C . LEU A 1 88 ? 14.216 -6.561 3.963 1.00 72.81 88 LEU A C 1
ATOM 671 O O . LEU A 1 88 ? 14.962 -7.533 3.897 1.00 72.81 88 LEU A O 1
ATOM 675 N N . GLY A 1 89 ? 14.648 -5.313 3.786 1.00 63.84 89 GLY A N 1
ATOM 676 C CA . GLY A 1 89 ? 16.034 -4.973 3.475 1.00 63.84 89 GLY A CA 1
ATOM 677 C C . GLY A 1 89 ? 16.653 -3.995 4.470 1.00 63.84 89 GLY A C 1
ATOM 678 O O . GLY A 1 89 ? 15.969 -3.346 5.275 1.00 63.84 89 GLY A O 1
ATOM 679 N N . ALA A 1 90 ? 17.975 -3.845 4.386 1.00 54.38 90 ALA A N 1
ATOM 680 C CA . ALA A 1 90 ? 18.692 -2.799 5.104 1.00 54.38 90 ALA A CA 1
ATOM 681 C C . ALA A 1 90 ? 18.155 -1.408 4.704 1.00 54.38 90 ALA A C 1
ATOM 683 O O . ALA A 1 90 ? 17.860 -1.123 3.536 1.00 54.38 90 ALA A O 1
ATOM 684 N N . GLN A 1 91 ? 18.011 -0.517 5.691 1.00 48.44 91 GLN A N 1
ATOM 685 C CA . GLN A 1 91 ? 17.526 0.855 5.476 1.00 48.44 91 GLN A CA 1
ATOM 686 C C . GLN A 1 91 ? 18.455 1.667 4.563 1.00 48.44 91 GLN A C 1
ATOM 688 O O . GLN A 1 91 ? 18.000 2.579 3.872 1.00 48.44 91 GLN A O 1
ATOM 693 N N . THR A 1 92 ? 19.719 1.264 4.463 1.00 43.78 92 THR A N 1
ATOM 694 C CA . THR A 1 92 ? 20.718 1.919 3.628 1.00 43.78 92 THR A CA 1
ATOM 695 C C . THR A 1 92 ? 21.655 0.857 3.059 1.00 43.78 92 THR A C 1
ATOM 697 O O . THR A 1 92 ? 22.266 0.112 3.815 1.00 43.78 92 THR A O 1
ATOM 700 N N . TYR A 1 93 ? 21.773 0.773 1.731 1.00 55.28 93 TYR A N 1
ATOM 701 C CA . TYR A 1 93 ? 22.742 -0.112 1.059 1.00 55.28 93 TYR A CA 1
ATOM 702 C C . TYR A 1 93 ? 24.108 0.566 0.846 1.00 55.28 93 TYR A C 1
ATOM 704 O O . TYR A 1 93 ? 25.001 -0.025 0.246 1.00 55.28 93 TYR A O 1
ATOM 712 N N . SER A 1 94 ? 24.284 1.805 1.324 1.00 50.91 94 SER A N 1
ATOM 713 C CA . SER A 1 94 ? 25.520 2.580 1.148 1.00 50.91 94 SER A CA 1
ATOM 714 C C . SER A 1 94 ? 26.657 2.170 2.088 1.00 50.91 94 SER A C 1
ATOM 716 O O . SER A 1 94 ? 27.761 2.683 1.943 1.00 50.91 94 SER A O 1
ATOM 718 N N . GLN A 1 95 ? 26.423 1.252 3.032 1.00 47.97 95 GLN A N 1
ATOM 719 C CA . GLN A 1 95 ? 27.453 0.745 3.938 1.00 47.97 95 GLN A CA 1
ATOM 720 C C . GLN A 1 95 ? 27.506 -0.783 3.868 1.00 47.97 95 GLN A C 1
ATOM 722 O O . GLN A 1 95 ? 26.613 -1.473 4.352 1.00 47.97 95 GLN A O 1
ATOM 727 N N . GLN A 1 96 ? 28.562 -1.312 3.250 1.00 52.38 96 GLN A N 1
ATOM 728 C CA . GLN A 1 96 ? 28.940 -2.720 3.362 1.00 52.38 96 GLN A CA 1
ATOM 729 C C . GLN A 1 96 ? 30.148 -2.80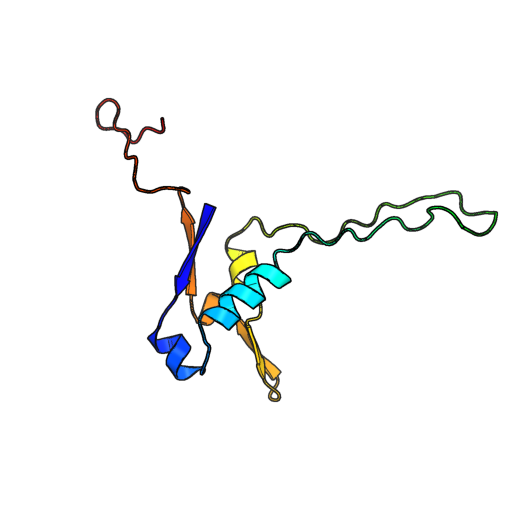2 4.296 1.00 52.38 96 GLN A C 1
ATOM 731 O O . GLN A 1 96 ? 31.279 -2.563 3.875 1.00 52.38 96 GLN A O 1
ATOM 736 N N . GLY A 1 97 ? 29.913 -3.122 5.568 1.00 51.16 97 GLY A N 1
ATOM 737 C CA . GLY A 1 97 ? 30.981 -3.503 6.485 1.00 51.16 97 GLY A CA 1
ATOM 738 C C . GLY A 1 97 ? 31.446 -4.922 6.158 1.00 51.16 97 GLY A C 1
ATOM 739 O O . GLY A 1 97 ? 30.655 -5.865 6.159 1.00 51.16 97 GLY A O 1
ATOM 740 N N . ARG A 1 98 ? 32.730 -5.103 5.851 1.00 54.34 98 ARG A N 1
ATOM 741 C CA . ARG A 1 98 ? 33.355 -6.432 5.822 1.00 54.34 98 ARG A CA 1
ATOM 742 C C . ARG A 1 98 ? 34.364 -6.492 6.956 1.00 54.34 98 ARG A C 1
ATOM 744 O O . ARG A 1 98 ? 35.326 -5.733 6.941 1.00 54.34 98 ARG A O 1
ATOM 751 N N . LEU A 1 99 ? 34.172 -7.412 7.900 1.00 50.38 99 LEU A N 1
ATOM 752 C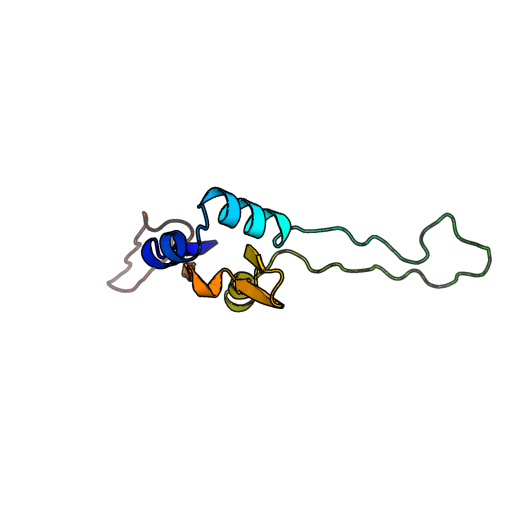 CA . LEU A 1 99 ? 35.196 -7.773 8.881 1.00 50.38 99 LEU A CA 1
ATOM 753 C C . LEU A 1 99 ? 35.679 -9.184 8.542 1.00 50.38 99 LEU A C 1
ATOM 755 O O . LEU A 1 99 ? 34.907 -10.142 8.570 1.00 50.38 99 LEU A O 1
ATOM 759 N N . THR A 1 100 ? 36.945 -9.302 8.141 1.00 54.84 100 THR A N 1
ATOM 760 C CA . THR A 1 100 ? 37.587 -10.589 7.807 1.00 54.84 100 THR A CA 1
ATOM 761 C C . THR A 1 100 ? 36.809 -11.405 6.757 1.00 54.84 100 THR A C 1
ATOM 763 O O . THR A 1 100 ? 36.593 -12.606 6.902 1.00 54.84 100 THR A O 1
ATOM 766 N N . GLY A 1 101 ? 36.320 -10.741 5.702 1.00 55.03 101 GLY A N 1
ATOM 767 C CA . GLY A 1 101 ? 35.621 -11.392 4.584 1.00 55.03 101 GLY A CA 1
ATOM 768 C C . GLY A 1 101 ? 34.195 -11.877 4.881 1.00 55.03 101 GLY A C 1
ATOM 769 O O . GLY A 1 101 ? 33.531 -12.372 3.972 1.00 55.03 101 GLY A O 1
ATOM 770 N N . LYS A 1 102 ? 33.695 -11.705 6.110 1.00 53.03 102 LYS A N 1
ATOM 771 C CA . LYS A 1 102 ? 32.316 -12.036 6.491 1.00 53.03 102 LYS A CA 1
ATOM 772 C C . LYS A 1 102 ? 31.436 -10.777 6.501 1.00 53.03 102 LYS A C 1
ATOM 774 O O . LYS A 1 102 ? 31.951 -9.691 6.789 1.00 53.03 102 LYS A O 1
ATOM 779 N N . PRO A 1 103 ? 30.131 -10.898 6.181 1.00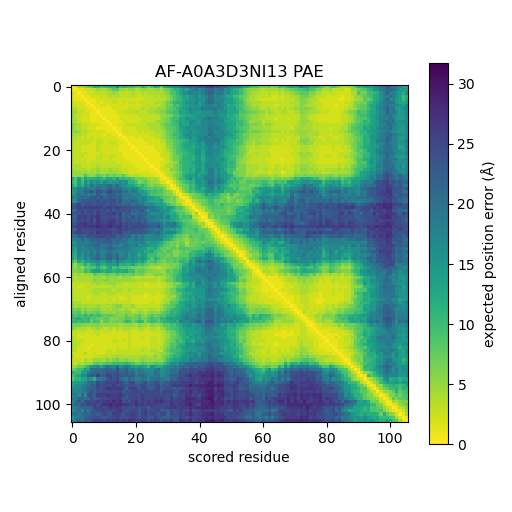 52.62 103 PRO A N 1
ATOM 780 C CA . PRO A 1 103 ? 29.190 -9.789 6.313 1.00 52.62 103 PRO A CA 1
ATOM 781 C C . PRO A 1 103 ? 29.177 -9.284 7.759 1.00 52.62 103 PRO A C 1
ATOM 783 O O . PRO A 1 103 ? 28.936 -10.068 8.676 1.00 52.62 103 PRO A O 1
ATOM 786 N N . ALA A 1 104 ? 29.447 -7.996 7.956 1.00 56.84 104 ALA A N 1
ATOM 787 C CA . ALA A 1 104 ? 29.381 -7.340 9.254 1.00 56.84 104 ALA A CA 1
ATOM 788 C C . ALA A 1 104 ? 28.535 -6.065 9.146 1.00 56.84 104 ALA A C 1
ATOM 790 O O . ALA A 1 104 ? 28.524 -5.390 8.115 1.00 56.84 104 ALA A O 1
ATOM 791 N N . VAL A 1 105 ? 27.815 -5.750 10.218 1.00 55.78 105 VAL A N 1
ATOM 792 C CA . VAL A 1 105 ? 27.063 -4.500 10.366 1.00 55.78 105 VAL A CA 1
ATOM 793 C C . VAL A 1 105 ? 27.896 -3.577 11.263 1.00 55.78 105 VAL A C 1
ATOM 795 O O . VAL 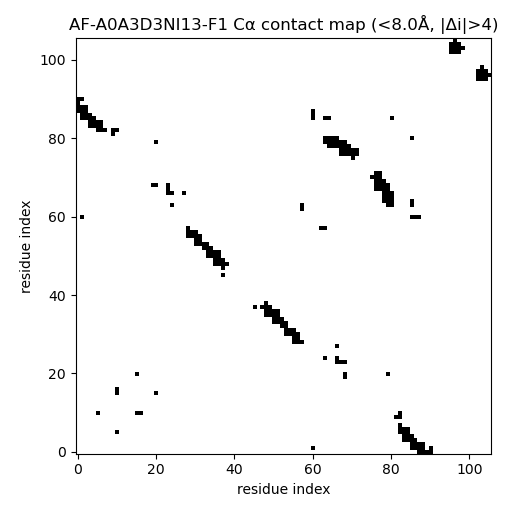A 1 105 ? 28.519 -4.073 12.201 1.00 55.78 105 VAL A O 1
ATOM 798 N N . LEU A 1 106 ? 27.965 -2.283 10.929 1.00 49.06 106 LEU A N 1
ATOM 799 C CA . LEU A 1 106 ? 28.546 -1.238 11.787 1.00 49.06 106 LEU A CA 1
ATOM 800 C C . LEU A 1 106 ? 27.564 -0.853 12.895 1.00 49.06 106 LEU A C 1
ATOM 802 O O . LEU A 1 106 ? 26.359 -0.734 12.572 1.00 49.06 106 LEU A O 1
#

Sequence (106 aa):
AMRLWVKPDQLAKLNITIPEIINAVNTQNAVNPAGTIGAEPVPPGQEYTYAVRAQGRLENVEDFGKIILRANPDGSIVRVSDVARMELGAQTYSQQGRLTGKPAVL

Solvent-accessible surface area (backbone atoms only — not comparable to full-atom values): 6679 Å² total; per-residue (Å²): 77,84,41,77,48,70,39,70,70,48,24,63,75,68,73,53,56,71,69,54,52,55,48,37,49,57,68,70,47,34,72,54,87,58,53,53,52,67,54,82,91,63,71,92,85,73,88,62,69,47,77,44,81,46,72,50,61,68,85,48,62,71,54,54,32,63,38,61,68,45,76,46,96,87,72,51,71,44,32,40,51,77,35,29,52,68,44,88,40,74,82,60,86,89,68,82,44,67,58,93,89,38,93,40,85,130

Mean predicted aligned error: 12.22 Å

pLDDT: mean 74.33, std 15.05, range [43.78, 92.88]

Radius of gyration: 20.6 Å; Cα contacts (8 Å, |Δi|>4): 124; chains: 1; bounding box: 61×22×54 Å

Secondary structure (DSSP, 8-state):
-EEEEE-HHHHHHTT--HHHHHHHHHHHS------EETPSS--TT----EE-----S--SHHHHHT-EEEE-TTS-EEEHHHHEEEEE--S-SS--EEETTEEE--